Protein AF-A0A7S0IS75-F1 (afdb_monomer_lite)

Structure (mmCIF, N/CA/C/O backbone):
data_AF-A0A7S0IS75-F1
#
_entry.id   AF-A0A7S0IS75-F1
#
loop_
_atom_site.group_PDB
_atom_site.id
_atom_site.type_symbol
_atom_site.label_atom_id
_atom_site.label_alt_id
_atom_site.label_comp_id
_atom_site.label_asym_id
_atom_site.label_entity_id
_atom_site.label_seq_id
_atom_site.pdbx_PDB_ins_code
_atom_site.Cartn_x
_atom_site.Cartn_y
_atom_site.Cartn_z
_atom_site.occupancy
_atom_site.B_iso_or_equiv
_atom_site.auth_seq_id
_atom_site.auth_comp_id
_atom_site.auth_asym_id
_atom_site.auth_atom_id
_atom_site.pdbx_PDB_model_num
ATOM 1 N N . ARG A 1 1 ? -19.673 34.912 -21.865 1.00 41.91 1 ARG A N 1
ATOM 2 C CA . ARG A 1 1 ? -20.666 3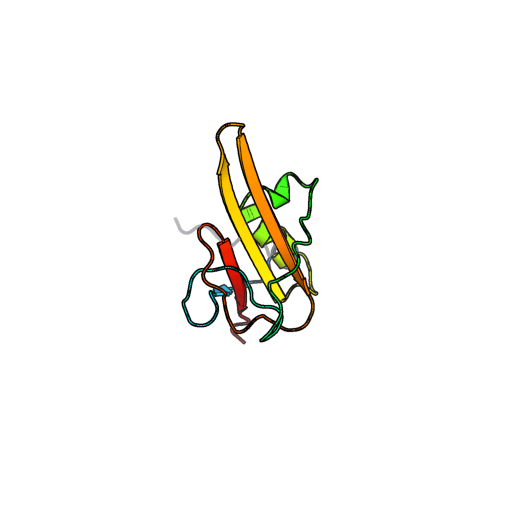3.839 -22.117 1.00 41.91 1 ARG A CA 1
ATOM 3 C C . ARG A 1 1 ? -20.518 32.819 -21.001 1.00 41.91 1 ARG A C 1
ATOM 5 O O . ARG A 1 1 ? -19.489 32.165 -20.947 1.00 41.91 1 ARG A O 1
ATOM 12 N N . VAL A 1 2 ? -21.475 32.766 -20.080 1.00 40.84 2 VAL A N 1
ATOM 13 C CA . VAL A 1 2 ? -21.505 31.773 -18.997 1.00 40.84 2 VAL A CA 1
ATOM 14 C C . VAL A 1 2 ? -22.142 30.511 -19.578 1.00 40.84 2 VAL A C 1
ATOM 16 O O . VAL A 1 2 ? -23.223 30.599 -20.158 1.00 40.84 2 VAL A O 1
ATOM 19 N N . GLN A 1 3 ? -21.448 29.372 -19.533 1.00 42.31 3 GLN A N 1
ATOM 20 C CA . GLN A 1 3 ? -22.020 28.100 -19.982 1.00 42.31 3 GLN A CA 1
ATOM 21 C C . GLN A 1 3 ? -23.107 27.638 -18.994 1.00 42.31 3 GLN A C 1
ATOM 23 O O . GLN A 1 3 ? -22.907 27.773 -17.785 1.00 42.31 3 GLN A O 1
ATOM 28 N N . PRO A 1 4 ? -24.245 27.104 -19.474 1.00 44.44 4 PRO A N 1
ATOM 29 C CA . PRO A 1 4 ? -25.277 26.558 -18.601 1.00 44.44 4 PRO A CA 1
ATOM 30 C C . PRO A 1 4 ? -24.795 25.264 -17.919 1.00 44.44 4 PRO A C 1
ATOM 32 O O . PRO A 1 4 ? -23.983 24.533 -18.496 1.00 44.44 4 PRO A O 1
ATOM 35 N N . PRO A 1 5 ? -25.287 24.955 -16.705 1.00 49.38 5 PRO A N 1
ATOM 36 C CA . PRO A 1 5 ? -24.927 23.725 -16.015 1.00 49.38 5 PRO A CA 1
ATOM 37 C C . PRO A 1 5 ? -25.439 22.490 -16.786 1.00 49.38 5 PRO A C 1
ATOM 39 O O . PRO A 1 5 ? -26.534 22.530 -17.355 1.00 49.38 5 PRO A O 1
ATOM 42 N N . PRO A 1 6 ? -24.669 21.387 -16.820 1.00 49.22 6 PRO A N 1
ATOM 43 C CA . PRO A 1 6 ? -25.063 20.169 -17.520 1.00 49.22 6 PRO A CA 1
ATOM 44 C C . PRO A 1 6 ? -26.274 19.474 -16.857 1.00 49.22 6 PRO A C 1
ATOM 46 O O . PRO A 1 6 ? -26.492 19.619 -15.652 1.00 49.22 6 PRO A O 1
ATOM 49 N N . PRO A 1 7 ? -27.066 18.703 -17.630 1.00 48.84 7 PRO A N 1
ATOM 50 C CA . PRO A 1 7 ? -28.357 18.166 -17.201 1.00 48.84 7 PRO A CA 1
ATOM 51 C C . PRO A 1 7 ? -28.273 17.096 -16.089 1.00 48.84 7 PRO A C 1
ATOM 53 O O . PRO A 1 7 ? -27.275 16.377 -15.964 1.00 48.84 7 PRO A O 1
ATOM 56 N N . PRO A 1 8 ? -29.360 16.922 -15.309 1.00 55.91 8 PRO A N 1
ATOM 57 C CA . PRO A 1 8 ? -29.388 16.208 -14.027 1.00 55.91 8 PRO A CA 1
ATOM 58 C C . PRO A 1 8 ? -29.369 14.671 -14.126 1.00 55.91 8 PRO A C 1
ATOM 60 O O . PRO A 1 8 ? -29.820 14.000 -13.206 1.00 55.91 8 PRO A O 1
ATOM 63 N N . LEU A 1 9 ? -28.842 14.071 -15.197 1.00 47.41 9 LEU A N 1
ATOM 64 C CA . LEU A 1 9 ? -28.812 12.605 -15.369 1.00 47.41 9 LEU A CA 1
ATOM 65 C C . LEU A 1 9 ? -27.400 11.998 -15.402 1.00 47.41 9 LEU A C 1
ATOM 67 O O . LEU A 1 9 ? -27.263 10.795 -15.599 1.00 47.41 9 LEU A O 1
ATOM 71 N N . LEU A 1 10 ? -26.349 12.790 -15.160 1.00 46.97 10 LEU A N 1
ATOM 72 C CA . LEU A 1 10 ? -24.950 12.324 -15.168 1.00 46.97 10 LEU A CA 1
ATOM 73 C C . LEU A 1 10 ? -24.289 12.224 -13.778 1.00 46.97 10 LEU A C 1
ATOM 75 O O . LEU A 1 10 ? -23.201 11.664 -13.662 1.00 46.97 10 LEU A O 1
ATOM 79 N N . TRP A 1 11 ? -24.938 12.678 -12.701 1.00 46.12 11 TRP A N 1
ATOM 80 C CA . TRP A 1 11 ? -24.346 12.678 -11.350 1.00 46.12 11 TRP A CA 1
ATOM 81 C C . TRP A 1 11 ? -24.263 11.286 -10.697 1.00 46.12 11 TRP A C 1
ATOM 83 O O . TRP A 1 11 ? -23.472 11.078 -9.778 1.00 46.12 11 TRP A O 1
ATOM 93 N N . TRP A 1 12 ? -25.020 10.296 -11.182 1.00 39.59 12 TRP A N 1
ATOM 94 C CA . TRP A 1 12 ? -25.014 8.947 -10.601 1.00 39.59 12 TRP A CA 1
ATOM 95 C C . TRP A 1 12 ? -23.843 8.072 -11.074 1.00 39.59 12 TRP A C 1
ATOM 97 O O . TRP A 1 12 ? -23.487 7.118 -10.383 1.00 39.59 12 TRP A O 1
ATOM 107 N N . ARG A 1 13 ? -23.175 8.408 -12.190 1.00 43.41 13 ARG A N 1
ATOM 108 C CA . ARG A 1 13 ? -21.934 7.717 -12.601 1.00 43.41 13 ARG A CA 1
ATOM 109 C C . ARG A 1 13 ? -20.684 8.203 -11.869 1.00 43.41 13 ARG A C 1
ATOM 111 O O . ARG A 1 13 ? -19.664 7.528 -11.929 1.00 43.41 13 ARG A O 1
ATOM 118 N N . VAL A 1 14 ? -20.775 9.300 -11.117 1.00 47.78 14 VAL A N 1
ATOM 119 C CA . VAL A 1 14 ? -19.658 9.835 -10.317 1.00 47.78 14 VAL A CA 1
ATOM 120 C C . VAL A 1 14 ? -19.672 9.289 -8.876 1.00 47.78 14 VAL A C 1
ATOM 122 O O . VAL A 1 14 ? -18.759 9.532 -8.098 1.00 47.78 14 VAL A O 1
ATOM 125 N N . ARG A 1 15 ? -20.655 8.454 -8.510 1.00 47.44 15 ARG A N 1
ATOM 126 C CA . ARG A 1 15 ? -20.772 7.833 -7.173 1.00 47.44 15 ARG A CA 1
ATOM 127 C C . ARG A 1 15 ? -19.901 6.580 -6.957 1.00 47.44 15 ARG A C 1
ATOM 129 O O . ARG A 1 15 ? -20.299 5.678 -6.224 1.00 47.44 15 ARG A O 1
ATOM 136 N N . ARG A 1 16 ? -18.727 6.483 -7.588 1.00 49.84 16 ARG A N 1
ATOM 137 C CA . ARG A 1 16 ? -17.792 5.356 -7.364 1.00 49.84 16 ARG A CA 1
ATOM 138 C C . ARG A 1 16 ? -16.341 5.733 -7.102 1.00 49.84 16 ARG A C 1
ATOM 140 O O . ARG A 1 16 ? -15.551 4.839 -6.858 1.00 49.84 16 ARG A O 1
ATOM 147 N N . ALA A 1 17 ? -15.990 7.012 -7.073 1.00 50.62 17 ALA A N 1
ATOM 148 C CA . ALA A 1 17 ? -14.737 7.415 -6.456 1.00 50.62 17 ALA A CA 1
ATOM 149 C C . ALA A 1 17 ? -15.073 7.841 -5.031 1.00 50.62 17 ALA A C 1
ATOM 151 O O . ALA A 1 17 ? -15.716 8.868 -4.821 1.00 50.62 17 ALA A O 1
ATOM 152 N N . CYS A 1 18 ? -14.700 7.034 -4.043 1.00 54.12 18 CYS A N 1
ATOM 153 C CA . CYS A 1 18 ? -14.660 7.536 -2.679 1.00 54.12 18 CYS A CA 1
ATOM 154 C C . CYS A 1 18 ? -13.838 8.846 -2.671 1.00 54.12 18 CYS A C 1
ATOM 156 O O . CYS A 1 18 ? -12.731 8.829 -3.223 1.00 54.12 18 CYS A O 1
ATOM 158 N N . PRO A 1 19 ? -14.301 9.957 -2.054 1.00 63.88 19 PRO A N 1
ATOM 159 C CA . PRO A 1 19 ? -13.478 11.141 -1.775 1.00 63.88 19 PRO A CA 1
ATOM 160 C C . PRO A 1 19 ? -12.470 10.832 -0.655 1.00 63.88 19 PRO A C 1
ATOM 162 O O . PRO A 1 19 ? -12.315 11.549 0.323 1.00 63.88 19 PRO A O 1
ATOM 165 N N . CYS A 1 20 ? -11.810 9.690 -0.788 1.00 69.06 20 CYS A N 1
ATOM 166 C CA . CYS A 1 20 ? -10.841 9.144 0.119 1.00 69.06 20 CYS A CA 1
ATOM 167 C C . CYS A 1 20 ? -9.613 10.041 0.100 1.00 69.06 20 CYS A C 1
ATOM 169 O O . CYS A 1 20 ? -8.824 10.026 -0.856 1.00 69.06 20 CYS A O 1
ATOM 171 N N . ARG A 1 21 ? -9.451 10.816 1.168 1.00 83.25 21 ARG A N 1
ATOM 172 C CA . ARG A 1 21 ? -8.197 11.497 1.442 1.00 83.25 21 ARG A CA 1
ATOM 173 C C . ARG A 1 21 ? -7.208 10.455 1.952 1.00 83.25 21 ARG A C 1
ATOM 175 O O . ARG A 1 21 ? -7.523 9.672 2.841 1.00 83.25 21 ARG A O 1
ATOM 182 N N . TRP A 1 22 ? -6.017 10.418 1.367 1.00 86.12 22 TRP A N 1
ATOM 183 C CA . TRP A 1 22 ? -4.972 9.474 1.759 1.00 86.12 22 TRP A CA 1
ATOM 184 C C . TRP A 1 22 ? -3.952 10.188 2.625 1.00 86.12 22 TRP A C 1
ATOM 186 O O . TRP A 1 22 ? -3.410 11.216 2.219 1.00 86.12 22 TRP A O 1
ATOM 196 N N . ILE A 1 23 ? -3.700 9.646 3.811 1.00 88.88 23 ILE A N 1
ATOM 197 C CA . ILE A 1 23 ? -2.748 10.209 4.768 1.00 88.88 23 ILE A CA 1
ATOM 198 C C . ILE A 1 23 ? -1.694 9.175 5.140 1.00 88.88 23 ILE A C 1
ATOM 200 O O . ILE A 1 23 ? -1.957 7.975 5.172 1.00 88.88 23 ILE A O 1
ATOM 204 N N . THR A 1 24 ? -0.493 9.644 5.452 1.00 86.12 24 THR A N 1
ATOM 205 C CA . THR A 1 24 ? 0.549 8.804 6.045 1.00 86.12 24 THR A CA 1
ATOM 206 C C . THR A 1 24 ? 0.347 8.728 7.559 1.00 86.12 24 THR A C 1
ATOM 208 O O . THR A 1 24 ? 0.203 9.787 8.188 1.00 86.12 24 THR A O 1
ATOM 211 N N . PRO A 1 25 ? 0.386 7.536 8.181 1.00 83.69 25 PRO A N 1
ATOM 212 C CA . PRO A 1 25 ? 0.283 7.419 9.632 1.00 83.69 25 PRO A CA 1
ATOM 213 C C . PRO A 1 25 ? 1.352 8.262 10.339 1.00 83.69 25 PRO A C 1
ATOM 215 O O . PRO A 1 25 ? 2.541 8.167 10.026 1.00 83.69 25 PRO A O 1
ATOM 218 N N . ALA A 1 26 ? 0.926 9.105 11.284 1.00 77.38 26 ALA A N 1
ATOM 219 C CA . ALA A 1 26 ? 1.792 10.017 12.039 1.00 77.38 26 ALA A CA 1
ATOM 220 C C . ALA A 1 26 ? 2.671 10.956 11.177 1.00 77.38 26 ALA A C 1
ATOM 222 O O . ALA A 1 26 ? 3.713 11.411 11.645 1.00 77.38 26 ALA A O 1
ATOM 223 N N . GLY A 1 27 ? 2.289 11.219 9.919 1.00 78.31 27 GLY A N 1
ATOM 224 C CA . GLY A 1 27 ? 3.067 12.066 9.004 1.00 78.31 27 GLY A CA 1
ATOM 225 C C . GLY A 1 27 ? 4.393 11.448 8.542 1.00 78.31 27 GLY A C 1
ATOM 226 O O . GLY A 1 27 ? 5.263 12.168 8.061 1.00 78.31 27 GLY A O 1
ATOM 227 N N . LYS A 1 28 ? 4.585 10.134 8.727 1.00 81.38 28 LYS A N 1
ATOM 228 C CA . LYS A 1 28 ? 5.852 9.448 8.445 1.00 81.38 28 LYS A CA 1
ATOM 229 C C . LYS A 1 28 ? 5.753 8.546 7.219 1.00 81.38 28 LYS A C 1
ATOM 231 O O . LYS A 1 28 ? 4.770 7.835 7.028 1.00 81.38 28 LYS A O 1
ATOM 236 N N . SER A 1 29 ? 6.829 8.520 6.439 1.00 80.25 29 SER A N 1
ATOM 237 C CA . SER A 1 29 ? 7.008 7.601 5.312 1.00 80.25 29 SER A CA 1
ATOM 238 C C . SER A 1 29 ? 7.612 6.277 5.783 1.00 80.25 29 SER A C 1
ATOM 240 O O . SER A 1 29 ? 8.532 6.263 6.600 1.00 80.25 29 SER A O 1
ATOM 242 N N . GLY A 1 30 ? 7.109 5.164 5.259 1.00 87.06 30 GLY A N 1
ATOM 243 C CA . GLY A 1 30 ? 7.586 3.818 5.568 1.00 87.06 30 GLY A CA 1
ATOM 244 C C . GLY A 1 30 ? 6.554 2.755 5.205 1.00 87.06 30 GLY A C 1
ATOM 245 O O . GLY A 1 30 ? 5.474 3.079 4.707 1.00 87.06 30 GLY A O 1
ATOM 246 N N . ALA A 1 31 ? 6.881 1.494 5.468 1.00 86.50 31 ALA A N 1
ATOM 247 C CA . ALA A 1 31 ? 5.956 0.372 5.314 1.00 86.50 31 ALA A CA 1
ATOM 248 C C . ALA A 1 31 ? 4.838 0.439 6.366 1.00 86.50 31 ALA A C 1
ATOM 250 O O . ALA A 1 31 ? 5.050 0.957 7.466 1.00 86.50 31 ALA A O 1
ATOM 251 N N . CYS A 1 32 ? 3.650 -0.077 6.056 1.00 85.81 32 CYS A N 1
ATOM 252 C CA . CYS A 1 32 ? 2.566 -0.150 7.032 1.00 85.81 32 CYS A CA 1
ATOM 253 C C . CYS A 1 32 ? 2.915 -1.167 8.126 1.00 85.81 32 CYS A C 1
ATOM 255 O O . CYS A 1 32 ? 3.421 -2.255 7.851 1.00 85.81 32 CYS A O 1
ATOM 257 N N . LYS A 1 33 ? 2.627 -0.825 9.385 1.00 81.62 33 LYS A N 1
ATOM 258 C CA . LYS A 1 33 ? 2.791 -1.745 10.514 1.00 81.62 33 LYS A CA 1
ATOM 259 C C . LYS A 1 33 ? 1.448 -2.396 10.852 1.00 81.62 33 LYS A C 1
ATOM 261 O O . LYS A 1 33 ? 0.558 -1.699 11.330 1.00 81.62 33 LYS A O 1
ATOM 266 N N . GLU A 1 34 ? 1.312 -3.706 10.632 1.00 69.94 34 GLU A N 1
ATOM 267 C CA . GLU A 1 34 ? 0.086 -4.457 10.971 1.00 69.94 34 GLU A CA 1
ATOM 268 C C . GLU A 1 34 ? -0.080 -4.657 12.484 1.00 69.94 34 GLU A C 1
ATOM 270 O O . GLU A 1 34 ? -1.176 -4.485 13.003 1.00 69.94 34 GLU A O 1
ATOM 275 N N . SER A 1 35 ? 1.008 -4.948 13.206 1.00 62.03 35 SER A N 1
ATOM 276 C CA . SER A 1 35 ? 1.004 -5.187 14.658 1.00 62.03 35 SER A CA 1
ATOM 277 C C . SER A 1 35 ? 2.306 -4.704 15.308 1.00 62.03 35 SER A C 1
ATOM 279 O O . SER A 1 35 ? 3.331 -4.638 14.625 1.00 62.03 35 SER A O 1
ATOM 281 N N . PRO A 1 36 ? 2.331 -4.383 16.623 1.00 54.59 36 PRO A N 1
ATOM 282 C CA . PRO A 1 36 ? 3.531 -3.929 17.336 1.00 54.59 36 PRO A CA 1
ATOM 283 C C . PRO A 1 36 ? 4.765 -4.831 17.144 1.00 54.59 36 PRO A C 1
ATOM 285 O O . PRO A 1 36 ? 5.872 -4.288 17.117 1.00 54.59 36 PRO A O 1
ATOM 288 N N . ASN A 1 37 ? 4.572 -6.132 16.891 1.00 47.94 37 ASN A N 1
ATOM 289 C CA . ASN A 1 37 ? 5.643 -7.123 16.732 1.00 47.94 37 ASN A CA 1
ATOM 290 C C . ASN A 1 37 ? 5.655 -7.841 15.368 1.00 47.94 37 ASN A C 1
ATOM 292 O O . ASN A 1 37 ? 6.403 -8.800 15.203 1.00 47.94 37 ASN A O 1
ATOM 296 N N . SER A 1 38 ? 4.870 -7.390 14.387 1.00 50.28 38 SER A N 1
ATOM 297 C CA . SER A 1 38 ? 4.855 -8.001 13.052 1.00 50.28 38 SER A CA 1
ATOM 298 C C . SER A 1 38 ? 5.453 -7.030 12.041 1.00 50.28 38 SER A C 1
ATOM 300 O O . SER A 1 38 ? 4.948 -5.919 11.857 1.00 50.28 38 SER A O 1
ATOM 302 N N . PHE A 1 39 ? 6.536 -7.440 11.380 1.00 50.59 39 PHE A N 1
ATOM 303 C CA . PHE A 1 39 ? 6.873 -6.889 10.071 1.00 50.59 39 PHE A CA 1
ATOM 304 C C . PHE A 1 39 ? 5.790 -7.396 9.126 1.00 50.59 39 PHE A C 1
ATOM 306 O O . PHE A 1 39 ? 5.520 -8.594 9.133 1.00 50.59 39 PHE A O 1
ATOM 313 N N . ALA A 1 40 ? 5.116 -6.506 8.398 1.00 48.88 40 ALA A N 1
ATOM 314 C CA . ALA A 1 40 ? 4.041 -6.912 7.503 1.00 48.88 40 ALA A CA 1
ATOM 315 C C . ALA A 1 40 ? 4.554 -8.015 6.565 1.00 48.88 40 ALA A C 1
ATOM 317 O O . ALA A 1 40 ? 5.454 -7.765 5.753 1.00 48.88 40 ALA A O 1
ATOM 318 N N . GLU A 1 41 ? 4.003 -9.227 6.682 1.00 47.38 41 GLU A N 1
ATOM 319 C CA . GLU A 1 41 ? 4.283 -10.269 5.704 1.00 47.38 41 GLU A CA 1
ATOM 320 C C . GLU A 1 41 ? 3.798 -9.765 4.351 1.00 47.38 41 GLU A C 1
ATOM 322 O O . GLU A 1 41 ? 2.726 -9.167 4.193 1.00 47.38 41 GLU A O 1
ATOM 327 N N . ALA A 1 42 ? 4.678 -9.904 3.380 1.00 46.62 42 ALA A N 1
ATOM 328 C CA . ALA A 1 42 ? 4.507 -9.379 2.054 1.00 46.62 42 ALA A CA 1
ATOM 329 C C . ALA A 1 42 ? 3.501 -10.199 1.259 1.00 46.62 42 ALA A C 1
ATOM 331 O O . ALA A 1 42 ? 3.906 -10.986 0.412 1.00 46.62 42 ALA A O 1
ATOM 332 N N . GLU A 1 43 ? 2.202 -9.994 1.461 1.00 48.31 43 GLU A N 1
ATOM 333 C CA . GLU A 1 43 ? 1.253 -10.435 0.443 1.00 48.31 43 GLU A CA 1
ATOM 334 C C . GLU A 1 43 ? 1.376 -9.477 -0.747 1.00 48.31 43 GLU A C 1
ATOM 336 O O . GLU A 1 43 ? 0.858 -8.358 -0.756 1.00 48.31 43 GLU A O 1
ATOM 341 N N . VAL A 1 44 ? 2.208 -9.871 -1.710 1.00 50.72 44 VAL A N 1
ATOM 342 C CA . VAL A 1 44 ? 2.394 -9.145 -2.961 1.00 50.72 44 VAL A CA 1
ATOM 343 C C . VAL A 1 44 ? 1.251 -9.545 -3.878 1.00 50.72 44 VAL A C 1
ATOM 345 O O . VAL A 1 44 ? 1.135 -10.714 -4.240 1.00 50.72 44 VAL A O 1
ATOM 348 N N . VAL A 1 45 ? 0.444 -8.580 -4.321 1.00 52.53 45 VAL A N 1
ATOM 349 C CA . VAL A 1 45 ? -0.462 -8.806 -5.453 1.00 52.53 45 VAL A CA 1
ATOM 350 C C . VAL A 1 45 ? 0.386 -8.865 -6.734 1.00 52.53 45 VAL A C 1
ATOM 352 O O . VAL A 1 45 ? 0.489 -7.896 -7.487 1.00 52.53 45 VAL A O 1
ATOM 355 N N . LEU A 1 46 ? 1.074 -9.991 -6.948 1.00 48.72 46 LEU A N 1
ATOM 356 C CA . LEU A 1 46 ? 1.781 -10.312 -8.187 1.00 48.72 46 LEU A CA 1
ATOM 357 C C . LEU A 1 46 ? 0.732 -10.630 -9.257 1.00 48.72 46 LEU A C 1
ATOM 359 O O . LEU A 1 46 ? -0.028 -11.581 -9.112 1.00 48.72 46 LEU A O 1
ATOM 363 N N . GLY A 1 47 ? 0.678 -9.835 -10.329 1.00 47.91 47 GLY A N 1
ATOM 364 C CA . GLY A 1 47 ? -0.108 -10.179 -11.524 1.00 47.91 47 GLY A CA 1
ATOM 365 C C . GLY A 1 47 ? -1.142 -9.155 -11.997 1.00 47.91 47 GLY A C 1
ATOM 366 O O . GLY A 1 47 ? -1.783 -9.390 -13.016 1.00 47.91 47 GLY A O 1
ATOM 367 N N . SER A 1 48 ? -1.297 -8.003 -11.334 1.00 61.16 48 SER A N 1
ATOM 368 C CA . SER A 1 48 ? -2.135 -6.910 -11.855 1.00 61.16 48 SER A CA 1
ATOM 369 C C . SER A 1 48 ? -1.277 -5.751 -12.353 1.00 61.16 48 SER A C 1
ATOM 371 O O . SER A 1 48 ? -0.580 -5.121 -11.563 1.00 61.16 48 SER A O 1
ATOM 373 N N . LEU A 1 49 ? -1.385 -5.398 -13.642 1.00 65.88 49 LEU A N 1
ATOM 374 C CA . LEU A 1 49 ? -0.767 -4.185 -14.210 1.00 65.88 49 LEU A CA 1
ATOM 375 C C . LEU A 1 49 ? -1.191 -2.908 -13.466 1.00 65.88 49 LEU A C 1
ATOM 377 O O . LEU A 1 49 ? -0.480 -1.913 -13.482 1.00 65.88 49 LEU A O 1
ATOM 381 N N . ARG A 1 50 ? -2.346 -2.917 -12.788 1.00 70.19 50 ARG A N 1
ATOM 382 C CA . ARG A 1 50 ? -2.771 -1.790 -11.945 1.00 70.19 50 ARG A CA 1
ATOM 383 C C . ARG A 1 50 ? -1.979 -1.732 -10.638 1.00 70.19 50 ARG A C 1
ATOM 385 O O . ARG A 1 50 ? -1.678 -0.650 -10.158 1.00 70.19 50 ARG A O 1
ATOM 392 N N . ALA A 1 51 ? -1.576 -2.872 -10.087 1.00 76.19 51 ALA A N 1
ATOM 393 C CA . ALA A 1 51 ? -0.800 -2.941 -8.851 1.00 76.19 51 ALA A CA 1
ATOM 394 C C . ALA A 1 51 ? 0.669 -2.497 -9.019 1.00 76.19 51 ALA A C 1
ATOM 396 O O . ALA A 1 51 ? 1.381 -2.377 -8.022 1.00 76.19 51 ALA A O 1
ATOM 397 N N . THR A 1 52 ? 1.130 -2.232 -10.250 1.00 80.62 52 THR A N 1
ATOM 398 C CA . THR A 1 52 ? 2.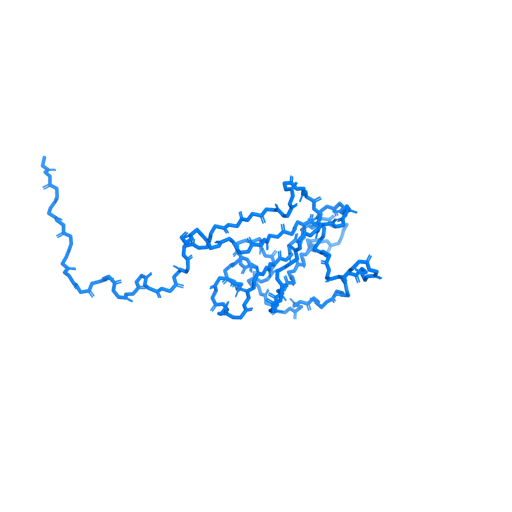523 -1.835 -10.508 1.00 80.62 52 THR A CA 1
ATOM 399 C C . THR A 1 52 ? 2.790 -0.340 -10.368 1.00 80.62 52 THR A C 1
ATOM 401 O O . THR A 1 52 ? 3.939 0.091 -10.282 1.00 80.62 52 THR A O 1
ATOM 404 N N . THR A 1 53 ? 1.735 0.469 -10.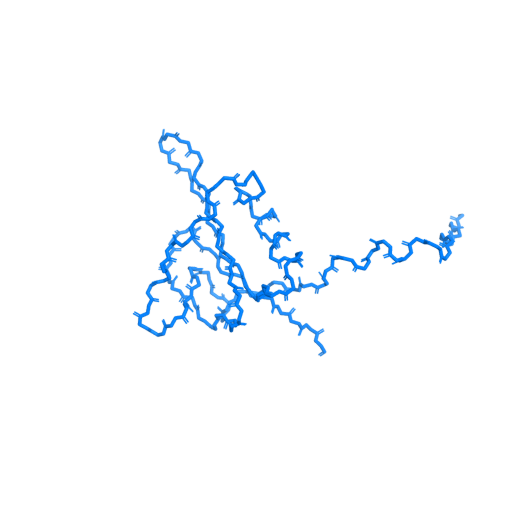306 1.00 86.38 53 THR A N 1
ATOM 405 C CA . THR A 1 53 ? 1.837 1.922 -10.154 1.00 86.38 53 THR A CA 1
ATOM 406 C C . THR A 1 53 ? 1.200 2.367 -8.852 1.00 86.38 53 THR A C 1
ATOM 408 O O . THR A 1 53 ? 0.285 1.725 -8.333 1.00 86.38 53 THR A O 1
ATOM 411 N N . PHE A 1 54 ? 1.668 3.502 -8.337 1.00 87.56 54 PHE A N 1
ATOM 412 C CA . PHE A 1 54 ? 1.092 4.106 -7.143 1.00 87.56 54 PHE A CA 1
ATOM 413 C C . PHE A 1 54 ? -0.408 4.376 -7.322 1.00 87.56 54 PHE A C 1
ATOM 415 O O . PHE A 1 54 ? -1.210 3.932 -6.504 1.00 87.56 54 PHE A O 1
ATOM 422 N N . GLU A 1 55 ? -0.790 5.046 -8.415 1.00 88.00 55 GLU A N 1
ATOM 423 C CA . GLU A 1 55 ? -2.194 5.381 -8.679 1.00 88.00 55 GLU A CA 1
ATOM 424 C C . GLU A 1 55 ? -3.052 4.135 -8.884 1.00 88.00 55 GLU A C 1
ATOM 426 O O . GLU A 1 55 ? -4.155 4.065 -8.355 1.00 88.00 55 GLU A O 1
ATOM 431 N N . GLY A 1 56 ? -2.551 3.107 -9.570 1.00 86.81 56 GLY A N 1
ATOM 432 C CA . GLY A 1 56 ? -3.323 1.880 -9.720 1.00 86.81 56 GLY A CA 1
ATOM 433 C C . GLY A 1 56 ? -3.487 1.117 -8.396 1.00 86.81 56 GLY A C 1
ATOM 434 O O . GLY A 1 56 ? -4.582 0.633 -8.119 1.00 86.81 56 GLY A O 1
ATOM 435 N N . CYS A 1 57 ? -2.469 1.090 -7.528 1.00 87.56 57 CYS A N 1
ATOM 436 C CA . CYS A 1 57 ? -2.581 0.535 -6.173 1.00 87.56 57 CYS A CA 1
ATOM 437 C C . CYS A 1 57 ? -3.600 1.308 -5.317 1.00 87.56 57 CYS A C 1
ATOM 439 O O . CYS A 1 57 ? -4.461 0.721 -4.657 1.00 87.56 57 CYS A O 1
ATOM 441 N N . ARG A 1 58 ? -3.550 2.641 -5.396 1.00 88.62 58 ARG A N 1
ATOM 442 C CA . ARG A 1 58 ? -4.500 3.542 -4.745 1.00 88.62 58 ARG A CA 1
ATOM 443 C C . ARG A 1 58 ? -5.927 3.301 -5.233 1.00 88.62 58 ARG A C 1
ATOM 445 O O . ARG A 1 58 ? -6.828 3.181 -4.407 1.00 88.62 58 ARG A O 1
ATOM 452 N N . SER A 1 59 ? -6.143 3.213 -6.546 1.00 86.50 59 SER A N 1
ATOM 453 C CA . SER A 1 59 ? -7.460 2.950 -7.132 1.00 86.50 59 SER A CA 1
ATOM 454 C C . SER A 1 59 ? -8.008 1.590 -6.716 1.00 86.50 59 SER A C 1
ATOM 456 O O . SER A 1 59 ? -9.175 1.510 -6.357 1.00 86.50 59 SER A O 1
ATOM 458 N N . LEU A 1 60 ? -7.175 0.543 -6.667 1.00 87.38 60 LEU A N 1
ATOM 459 C CA . LEU A 1 60 ? -7.607 -0.776 -6.192 1.00 87.38 60 LEU A CA 1
ATOM 460 C C . LEU A 1 60 ? -8.148 -0.719 -4.756 1.00 87.38 60 LEU A C 1
ATOM 462 O O . LEU A 1 60 ? -9.191 -1.299 -4.467 1.00 87.38 60 LEU A O 1
ATOM 466 N N . CYS A 1 61 ? -7.475 0.013 -3.866 1.00 86.50 61 CYS A N 1
ATOM 467 C CA . CYS A 1 61 ? -7.958 0.217 -2.501 1.00 86.50 61 CYS A CA 1
ATOM 468 C C . CYS A 1 61 ? -9.154 1.190 -2.427 1.00 86.50 61 CYS A C 1
ATOM 470 O O . CYS A 1 61 ? -10.010 1.061 -1.556 1.00 86.50 61 CYS A O 1
ATOM 472 N N . ALA A 1 62 ? -9.256 2.167 -3.330 1.00 85.69 62 ALA A N 1
ATOM 473 C CA . ALA A 1 62 ? -10.406 3.070 -3.386 1.00 85.69 62 ALA A CA 1
ATOM 474 C C . ALA A 1 62 ? -11.692 2.353 -3.840 1.00 85.69 62 ALA A C 1
ATOM 476 O O . ALA A 1 62 ? -12.763 2.630 -3.294 1.00 85.69 62 ALA A O 1
ATOM 477 N N . ASP A 1 63 ? -11.569 1.430 -4.797 1.00 84.94 63 ASP A N 1
ATOM 478 C CA . ASP A 1 63 ? -12.669 0.632 -5.349 1.00 84.94 63 ASP A CA 1
ATOM 479 C C . ASP A 1 63 ? -13.122 -0.482 -4.384 1.00 84.94 63 ASP A C 1
ATOM 481 O O . ASP A 1 63 ? -1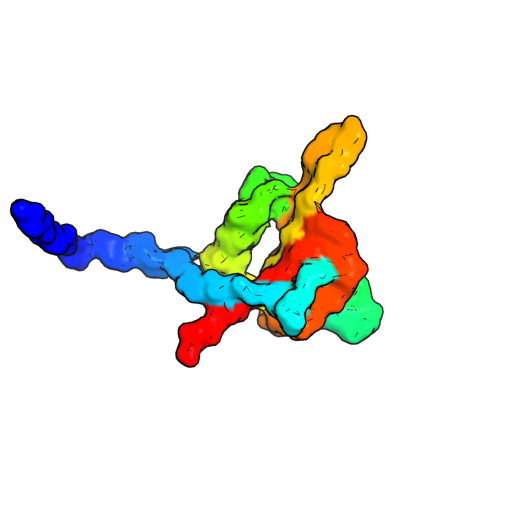4.283 -0.901 -4.404 1.00 84.94 63 ASP A O 1
ATOM 485 N N . ASP A 1 64 ? -12.226 -0.948 -3.509 1.00 83.12 64 ASP A N 1
ATOM 486 C CA . ASP A 1 64 ? -12.517 -1.951 -2.488 1.00 83.12 64 ASP A CA 1
ATOM 487 C C . ASP A 1 64 ? -13.131 -1.309 -1.228 1.00 83.12 64 ASP A C 1
ATOM 489 O O . ASP A 1 64 ? -12.491 -0.568 -0.472 1.00 83.12 64 ASP A O 1
ATOM 493 N N . ARG A 1 65 ? -14.405 -1.630 -0.961 1.00 82.06 65 ARG A N 1
ATOM 494 C CA . ARG A 1 65 ? -15.138 -1.135 0.218 1.00 82.06 65 ARG A CA 1
ATOM 495 C C . ARG A 1 65 ? -14.509 -1.566 1.543 1.00 82.06 65 ARG A C 1
ATOM 497 O O . ARG A 1 65 ? -14.619 -0.822 2.512 1.00 82.06 65 ARG A O 1
ATOM 504 N N . GLY A 1 66 ? -13.874 -2.735 1.584 1.00 83.31 66 GLY A N 1
ATOM 505 C CA . GLY A 1 66 ? -13.210 -3.264 2.771 1.00 83.31 66 GLY A CA 1
ATOM 506 C C . GLY A 1 66 ? -11.794 -2.730 2.961 1.00 83.31 66 GLY A C 1
ATOM 507 O O . GLY A 1 66 ? -11.210 -2.945 4.022 1.00 83.31 66 GLY A O 1
ATOM 508 N N . CYS A 1 67 ? -11.233 -2.037 1.965 1.00 86.44 67 CYS A N 1
ATOM 509 C CA . CYS A 1 67 ? -9.899 -1.480 2.092 1.00 86.44 67 CYS A CA 1
ATOM 510 C C . CYS A 1 67 ? -9.892 -0.236 2.979 1.00 86.44 67 CYS A C 1
ATOM 512 O O . CYS A 1 67 ? -10.667 0.707 2.772 1.00 86.44 67 CYS A O 1
ATOM 514 N N . VAL A 1 68 ? -8.960 -0.228 3.929 1.00 87.81 68 VAL A N 1
ATOM 515 C CA . VAL A 1 68 ? -8.725 0.867 4.879 1.00 87.81 68 VAL A CA 1
ATOM 516 C C . VAL A 1 68 ? -7.337 1.485 4.739 1.00 87.81 68 VAL A C 1
ATOM 518 O O . VAL A 1 68 ? -7.118 2.604 5.196 1.00 87.81 68 VAL A O 1
ATOM 521 N N . ALA A 1 69 ? -6.403 0.795 4.088 1.00 89.75 69 ALA A N 1
ATOM 522 C CA . ALA A 1 69 ? -5.074 1.308 3.790 1.00 89.75 69 ALA A CA 1
ATOM 523 C C . ALA A 1 69 ? -4.428 0.537 2.640 1.00 89.75 69 ALA A C 1
ATOM 525 O O . ALA A 1 69 ? -4.784 -0.606 2.365 1.00 89.75 69 ALA A O 1
ATOM 526 N N . PHE A 1 70 ? -3.428 1.138 2.010 1.00 89.62 70 PHE A N 1
ATOM 527 C CA . PHE A 1 70 ? -2.546 0.443 1.088 1.00 89.62 70 PHE A CA 1
ATOM 528 C C . PHE A 1 70 ? -1.089 0.822 1.341 1.00 89.62 70 PHE A C 1
ATOM 530 O O . PHE A 1 70 ? -0.770 1.912 1.816 1.00 89.62 70 PHE A O 1
ATOM 537 N N . GLU A 1 71 ? -0.192 -0.089 1.002 1.00 90.19 71 GLU A N 1
ATOM 538 C CA . GLU A 1 71 ? 1.242 0.143 0.950 1.00 90.19 71 GLU A CA 1
ATOM 539 C C . GLU A 1 71 ? 1.690 0.050 -0.497 1.00 90.19 71 GLU A C 1
ATOM 541 O O . GLU A 1 71 ? 1.396 -0.932 -1.182 1.00 90.19 71 GLU A O 1
ATOM 546 N N . PHE A 1 72 ? 2.423 1.063 -0.945 1.00 89.75 72 PHE A N 1
ATOM 547 C CA . PHE A 1 72 ? 3.058 1.052 -2.249 1.00 89.75 72 PHE A CA 1
ATOM 548 C C . PHE A 1 72 ? 4.565 1.219 -2.111 1.00 89.75 72 PHE A C 1
ATOM 550 O O . PHE A 1 72 ? 5.046 2.085 -1.375 1.00 89.75 72 PHE A O 1
ATOM 557 N N . ALA A 1 73 ? 5.300 0.428 -2.878 1.00 86.94 73 ALA A N 1
ATOM 558 C CA . ALA A 1 73 ? 6.732 0.566 -3.022 1.00 86.94 73 ALA A CA 1
ATOM 559 C C . ALA A 1 73 ? 7.129 0.428 -4.490 1.00 86.94 73 ALA A C 1
ATOM 561 O O . ALA A 1 73 ? 6.635 -0.453 -5.188 1.00 86.94 73 ALA A O 1
ATOM 562 N N . GLY A 1 74 ? 8.007 1.311 -4.957 1.00 82.56 74 GLY A N 1
ATOM 563 C CA . GLY A 1 74 ? 8.544 1.291 -6.314 1.00 82.56 74 GLY A CA 1
ATOM 564 C C . GLY A 1 74 ? 10.060 1.370 -6.243 1.00 82.56 74 GLY A C 1
ATOM 565 O O . GLY A 1 74 ? 10.595 2.295 -5.635 1.00 82.56 74 GLY A O 1
ATOM 566 N N . PHE A 1 75 ? 10.734 0.392 -6.834 1.00 78.88 75 PHE A N 1
ATOM 567 C CA . PHE A 1 75 ? 12.181 0.261 -6.830 1.00 78.88 75 PHE A CA 1
ATOM 568 C C . PHE A 1 75 ? 12.672 0.017 -8.243 1.00 78.88 75 PHE A C 1
ATOM 570 O O . PHE A 1 75 ? 12.164 -0.849 -8.950 1.00 78.88 75 PHE A O 1
ATOM 577 N N . GLU A 1 76 ? 13.719 0.727 -8.620 1.00 71.06 76 GLU A N 1
ATOM 578 C CA . GLU A 1 76 ? 14.510 0.375 -9.784 1.00 71.06 76 GLU A CA 1
ATOM 579 C C . GLU A 1 76 ? 15.602 -0.598 -9.329 1.00 71.06 76 GLU A C 1
ATOM 581 O O . GLU A 1 76 ? 16.332 -0.331 -8.373 1.00 71.06 76 GLU A O 1
ATOM 586 N N . ARG A 1 77 ? 15.666 -1.779 -9.944 1.00 69.50 77 ARG A N 1
ATOM 587 C CA . ARG A 1 77 ? 16.750 -2.745 -9.737 1.00 69.50 77 ARG A CA 1
ATOM 588 C C . ARG A 1 77 ? 17.468 -2.969 -11.060 1.00 69.50 77 ARG A C 1
ATOM 590 O O . ARG A 1 77 ? 16.902 -2.748 -12.123 1.00 69.50 77 ARG A O 1
ATOM 597 N N . HIS A 1 78 ? 18.690 -3.492 -10.984 1.00 68.44 78 HIS A N 1
ATOM 598 C CA . HIS A 1 78 ? 19.567 -3.751 -12.136 1.00 68.44 78 HIS A CA 1
ATOM 599 C C . HIS A 1 78 ? 18.913 -4.548 -13.289 1.00 68.44 78 HIS A C 1
ATOM 601 O O . HIS A 1 78 ? 19.402 -4.485 -14.409 1.00 68.44 78 HIS A O 1
ATOM 607 N N . TRP A 1 79 ? 17.815 -5.272 -13.028 1.00 65.94 79 TRP A N 1
ATOM 608 C CA . TRP A 1 79 ? 17.098 -6.113 -13.996 1.00 65.94 79 TRP A CA 1
ATOM 609 C C . TRP A 1 79 ? 15.659 -5.648 -14.293 1.00 65.94 79 TRP A C 1
ATOM 611 O O . TRP A 1 79 ? 14.899 -6.384 -14.917 1.00 65.94 79 TRP A O 1
ATOM 621 N N . GLY A 1 80 ? 15.261 -4.451 -13.843 1.00 65.69 80 GLY A N 1
ATOM 622 C CA . GLY A 1 80 ? 13.952 -3.865 -14.144 1.0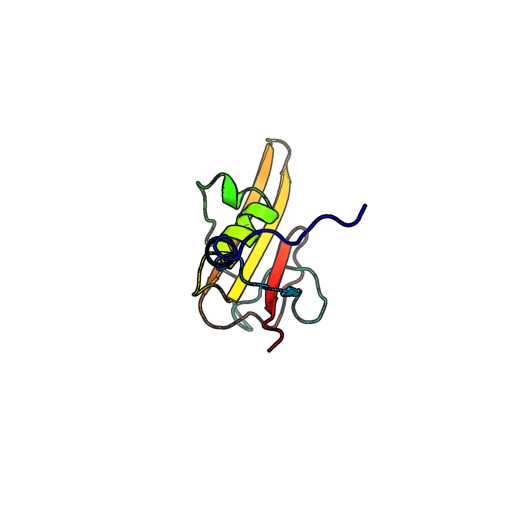0 65.69 80 GLY A CA 1
ATOM 623 C C . GLY A 1 80 ? 13.291 -3.122 -12.980 1.00 65.69 80 GLY A C 1
ATOM 624 O O . GLY A 1 80 ? 13.824 -3.019 -11.872 1.00 65.69 80 GLY A O 1
ATOM 625 N N . LEU A 1 81 ? 12.088 -2.608 -13.246 1.00 69.88 81 LEU A N 1
ATOM 626 C CA . LEU A 1 81 ? 11.246 -1.927 -12.264 1.00 69.88 81 LEU A CA 1
ATOM 627 C C . LEU A 1 81 ? 10.497 -2.958 -11.411 1.00 69.88 81 LEU A C 1
ATOM 629 O O . LEU A 1 81 ? 9.685 -3.730 -11.917 1.00 69.88 81 LEU A O 1
ATOM 633 N N . PHE A 1 82 ? 10.756 -2.953 -10.105 1.00 76.38 82 PHE A N 1
ATOM 634 C CA . PHE A 1 82 ? 10.021 -3.739 -9.124 1.00 76.38 82 PHE A CA 1
ATOM 635 C C . PHE A 1 82 ? 9.043 -2.843 -8.374 1.00 76.38 82 PHE A C 1
ATOM 637 O O . PHE A 1 82 ? 9.425 -1.891 -7.696 1.00 76.38 82 PHE A O 1
ATOM 644 N N . SER A 1 83 ? 7.768 -3.184 -8.447 1.00 82.94 83 SER A N 1
ATOM 645 C CA . SER A 1 83 ? 6.699 -2.492 -7.739 1.00 82.94 83 SER A CA 1
ATOM 646 C C . SER A 1 83 ? 5.967 -3.461 -6.830 1.00 82.94 83 SER A C 1
ATOM 648 O O . SER A 1 83 ? 5.689 -4.595 -7.222 1.00 82.94 83 SER A O 1
ATOM 650 N N . ARG A 1 84 ? 5.594 -3.000 -5.643 1.00 82.81 84 ARG A N 1
ATOM 651 C CA . ARG A 1 84 ? 4.799 -3.759 -4.688 1.00 82.81 84 ARG A CA 1
ATOM 652 C C . ARG A 1 84 ? 3.607 -2.932 -4.240 1.00 82.81 84 ARG A C 1
ATOM 654 O O . ARG A 1 84 ? 3.768 -1.791 -3.822 1.00 82.81 84 ARG A O 1
ATOM 661 N N . CYS A 1 85 ? 2.436 -3.550 -4.299 1.00 86.69 85 CYS A N 1
ATOM 662 C CA . CYS A 1 85 ? 1.184 -3.028 -3.782 1.00 86.69 85 CYS A CA 1
ATOM 663 C C . CYS A 1 85 ? 0.604 -4.048 -2.802 1.00 86.69 85 CYS A C 1
ATOM 665 O O . CYS A 1 85 ? 0.394 -5.203 -3.183 1.00 86.69 85 CYS A O 1
ATOM 667 N N . LYS A 1 86 ? 0.351 -3.628 -1.561 1.00 86.69 86 LYS A N 1
ATOM 668 C CA . LYS A 1 86 ? -0.378 -4.418 -0.560 1.00 86.69 86 LYS A CA 1
ATOM 669 C C . LYS A 1 86 ? -1.606 -3.636 -0.110 1.00 86.69 86 LYS A C 1
ATOM 671 O O . LYS A 1 86 ? -1.508 -2.452 0.199 1.00 86.69 86 LYS A O 1
ATOM 676 N N . ILE A 1 87 ? -2.755 -4.300 -0.091 1.00 86.50 87 ILE A N 1
ATOM 677 C CA . ILE A 1 87 ? -4.051 -3.738 0.302 1.00 86.50 87 ILE A CA 1
ATOM 678 C C . ILE A 1 87 ? -4.381 -4.283 1.689 1.00 86.50 87 ILE A C 1
ATOM 680 O O . ILE A 1 87 ? -4.344 -5.492 1.899 1.00 86.50 87 ILE A O 1
ATOM 684 N N . TYR A 1 88 ? -4.713 -3.403 2.626 1.00 84.88 88 TYR A N 1
ATOM 685 C CA . TYR A 1 88 ? -5.085 -3.767 3.989 1.00 84.88 88 TYR A CA 1
ATOM 686 C C . TYR A 1 88 ? -6.595 -3.633 4.158 1.00 84.88 88 TYR A C 1
ATOM 688 O O . TYR A 1 88 ? -7.174 -2.569 3.911 1.00 84.88 88 TYR A O 1
ATOM 696 N N . ARG A 1 89 ? -7.227 -4.720 4.604 1.00 84.56 89 ARG A N 1
ATOM 697 C CA . ARG A 1 89 ? -8.651 -4.781 4.946 1.00 84.56 89 ARG A CA 1
ATOM 698 C C . ARG A 1 89 ? -8.800 -4.928 6.460 1.00 84.56 89 ARG A C 1
ATOM 700 O O . ARG A 1 89 ? -8.017 -5.640 7.079 1.00 84.56 89 ARG A O 1
ATOM 707 N N . GLY A 1 90 ? -9.792 -4.269 7.056 1.00 78.69 90 GLY A N 1
ATOM 708 C CA . GLY A 1 90 ? -10.039 -4.332 8.504 1.00 78.69 90 GLY A CA 1
ATOM 709 C C . GLY A 1 90 ? -9.583 -3.082 9.256 1.00 78.69 90 GLY A C 1
ATOM 710 O O . GLY A 1 90 ? -10.122 -2.005 9.023 1.00 78.69 90 GLY A O 1
ATOM 711 N N . VAL A 1 91 ? -8.640 -3.212 10.194 1.00 78.88 91 VAL A N 1
ATOM 712 C CA . VAL A 1 91 ? -8.183 -2.084 11.028 1.00 78.88 91 VAL A CA 1
ATOM 713 C C . VAL A 1 91 ? -7.083 -1.302 10.314 1.00 78.88 91 VAL A C 1
ATOM 715 O O . VAL A 1 91 ? -6.113 -1.874 9.820 1.00 78.88 91 VAL A O 1
ATOM 718 N N . ALA A 1 92 ? -7.228 0.023 10.267 1.00 80.25 92 ALA A N 1
ATOM 719 C CA . ALA A 1 92 ? -6.242 0.894 9.647 1.00 80.25 92 ALA A CA 1
ATOM 720 C C . ALA A 1 92 ? -4.909 0.895 10.431 1.00 80.25 92 ALA A C 1
ATOM 722 O O . ALA A 1 92 ? -4.919 1.085 11.651 1.00 80.25 92 ALA A O 1
ATOM 723 N N . PRO A 1 93 ? -3.751 0.746 9.759 1.00 81.62 93 PRO A N 1
ATOM 724 C CA . PRO A 1 93 ? -2.449 0.840 10.405 1.00 81.62 93 PRO A CA 1
ATOM 725 C C . PRO A 1 93 ? -2.222 2.255 10.949 1.00 81.62 93 PRO A C 1
ATOM 727 O O . PRO A 1 93 ? -2.310 3.244 10.228 1.00 81.62 93 PRO A O 1
ATOM 730 N N . THR A 1 94 ? -1.885 2.364 12.233 1.00 81.75 94 THR A N 1
ATOM 731 C CA . THR A 1 94 ? -1.648 3.658 12.905 1.00 81.75 94 THR A CA 1
ATOM 732 C C . THR A 1 94 ? -0.173 4.051 12.949 1.00 81.75 94 THR A C 1
ATOM 734 O O . THR A 1 94 ? 0.175 5.156 13.365 1.00 81.75 94 THR A O 1
ATOM 737 N N . ARG A 1 95 ? 0.720 3.149 12.527 1.00 82.69 95 ARG A N 1
ATOM 738 C CA . ARG A 1 95 ? 2.173 3.328 12.570 1.00 82.69 95 ARG A CA 1
ATOM 739 C C . ARG A 1 95 ? 2.811 2.847 11.275 1.00 82.69 95 ARG A C 1
ATOM 741 O O . ARG A 1 95 ? 2.287 1.963 10.599 1.00 82.69 95 ARG A O 1
ATOM 748 N N . VAL A 1 96 ? 3.983 3.400 10.989 1.00 85.50 96 VAL A N 1
ATOM 749 C CA . VAL A 1 96 ? 4.856 2.947 9.906 1.00 85.50 96 VAL A CA 1
ATOM 750 C C . VAL A 1 96 ? 6.149 2.358 10.458 1.00 85.50 96 VAL A C 1
ATOM 752 O O . VAL A 1 96 ? 6.616 2.759 11.528 1.00 85.50 96 VAL A O 1
ATOM 755 N N . VAL A 1 97 ? 6.730 1.416 9.721 1.00 85.19 97 VAL A N 1
ATOM 756 C CA . VAL A 1 97 ? 8.099 0.934 9.923 1.00 85.19 97 VAL A CA 1
ATOM 757 C C . VAL A 1 97 ? 9.007 1.674 8.936 1.00 85.19 97 VAL A C 1
ATOM 759 O O . VAL A 1 97 ? 8.698 1.671 7.741 1.00 85.19 97 VAL A O 1
ATOM 762 N N . PRO A 1 98 ? 10.108 2.308 9.384 1.00 82.75 98 PRO A N 1
ATOM 763 C CA . PRO A 1 98 ? 11.068 2.932 8.480 1.00 82.75 98 PRO A CA 1
ATOM 764 C C . PRO A 1 98 ? 11.617 1.895 7.497 1.00 82.75 98 PRO A C 1
ATOM 766 O O . PRO A 1 98 ? 12.335 0.977 7.884 1.00 82.75 98 PRO A O 1
ATOM 769 N N . ALA A 1 99 ? 11.240 2.023 6.229 1.00 81.44 99 ALA A N 1
ATOM 770 C CA . ALA A 1 99 ? 11.670 1.136 5.161 1.00 81.44 99 ALA A CA 1
ATOM 771 C C . ALA A 1 99 ? 11.810 1.962 3.883 1.00 81.44 99 ALA A C 1
ATOM 773 O O . ALA A 1 99 ? 10.839 2.548 3.397 1.00 81.44 99 ALA A O 1
ATOM 774 N N . SER A 1 100 ? 13.033 2.044 3.360 1.00 80.81 100 SER A N 1
ATOM 775 C CA . SER A 1 100 ? 13.333 2.839 2.169 1.00 80.81 100 SER A CA 1
ATOM 776 C C . SER A 1 100 ? 12.503 2.366 0.980 1.00 80.81 100 SER A C 1
ATOM 778 O O . SER A 1 100 ? 12.389 1.169 0.737 1.00 80.81 100 SER A O 1
ATOM 780 N N . GLY A 1 101 ? 11.911 3.314 0.253 1.00 81.62 101 GLY A N 1
ATOM 781 C CA . GLY A 1 101 ? 11.082 3.057 -0.929 1.00 81.62 101 GLY A CA 1
ATOM 782 C C . GLY A 1 101 ? 9.670 2.533 -0.649 1.00 81.62 101 GLY A C 1
ATOM 783 O O . GLY A 1 101 ? 8.881 2.459 -1.587 1.00 81.62 101 GLY A O 1
ATOM 784 N N . PHE A 1 102 ? 9.310 2.246 0.607 1.00 86.56 102 PHE A N 1
ATOM 785 C CA . PHE A 1 102 ? 7.942 1.899 1.002 1.00 86.56 102 PHE A CA 1
ATOM 786 C C . PHE A 1 102 ? 7.175 3.124 1.495 1.00 86.56 102 PHE A C 1
ATOM 788 O O . PHE A 1 102 ? 7.710 3.973 2.213 1.00 86.56 102 PHE A O 1
ATOM 795 N N . ARG A 1 103 ? 5.892 3.202 1.137 1.00 90.00 103 ARG A N 1
ATOM 796 C CA . ARG A 1 103 ? 4.980 4.244 1.608 1.00 90.00 103 ARG A CA 1
ATOM 797 C C . ARG A 1 103 ? 3.618 3.661 1.965 1.00 90.00 103 ARG A C 1
ATOM 799 O O . ARG A 1 103 ? 2.943 3.083 1.116 1.00 90.00 103 ARG A O 1
ATOM 806 N N . CYS A 1 104 ? 3.230 3.858 3.219 1.00 90.38 104 CYS A N 1
ATOM 807 C CA . CYS A 1 104 ? 1.939 3.493 3.775 1.00 90.38 104 CYS A CA 1
ATOM 808 C C . CYS A 1 104 ? 0.945 4.649 3.653 1.00 90.38 104 CYS A C 1
ATOM 810 O O . CYS A 1 104 ? 1.243 5.774 4.060 1.00 90.38 104 CYS A O 1
ATOM 812 N N . PHE A 1 105 ? -0.250 4.351 3.155 1.00 90.94 105 PHE A N 1
ATOM 813 C CA . PHE A 1 105 ? -1.341 5.301 3.007 1.00 90.94 105 PHE A CA 1
ATOM 814 C C . PHE A 1 105 ? -2.603 4.742 3.638 1.00 90.94 105 PHE A C 1
ATOM 816 O O . PHE A 1 105 ? -3.064 3.659 3.290 1.00 90.94 105 PHE A O 1
ATOM 823 N N . VAL A 1 106 ? -3.184 5.510 4.547 1.00 90.12 106 VAL A N 1
ATOM 824 C CA . VAL A 1 106 ? -4.432 5.179 5.224 1.00 90.12 106 VAL A CA 1
ATOM 825 C C . VAL A 1 106 ? -5.555 6.009 4.638 1.00 90.12 106 VAL A C 1
ATO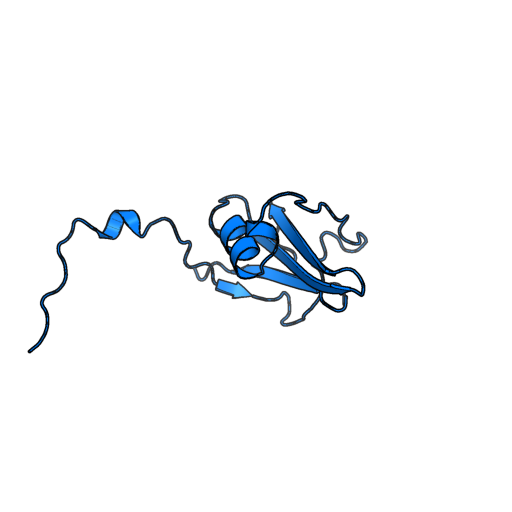M 827 O O . VAL A 1 106 ? -5.388 7.193 4.334 1.00 90.12 106 VAL A O 1
ATOM 830 N N . LYS A 1 107 ? -6.704 5.362 4.485 1.00 87.00 107 LYS A N 1
ATOM 831 C CA . LYS A 1 107 ? -7.955 5.971 4.063 1.00 87.00 107 LYS A CA 1
ATOM 832 C C . LYS A 1 107 ? -8.472 6.848 5.203 1.00 87.00 107 LYS A C 1
ATOM 834 O O . LYS A 1 107 ? -8.945 6.338 6.215 1.00 87.00 107 LYS A O 1
ATOM 839 N N . SER A 1 108 ? -8.354 8.162 5.051 1.00 76.62 108 SER A N 1
ATOM 840 C CA . SER A 1 108 ? -8.993 9.132 5.935 1.00 76.62 108 SER A CA 1
ATOM 841 C C . SER A 1 108 ? -10.415 9.365 5.448 1.00 76.62 108 SER A C 1
ATOM 843 O O . SER A 1 108 ? -10.637 9.689 4.278 1.00 76.62 108 SER A O 1
ATOM 845 N N . TRP A 1 109 ? -11.368 9.191 6.353 1.00 64.81 109 TRP A N 1
ATOM 846 C CA . TRP A 1 109 ? -12.739 9.626 6.156 1.00 64.81 109 TRP A CA 1
ATOM 847 C C . TRP A 1 109 ? -12.829 10.995 6.824 1.00 64.81 109 TRP A C 1
ATOM 849 O O . TRP A 1 109 ? -12.859 11.070 8.048 1.00 64.81 109 TRP A O 1
ATOM 859 N N . ASP A 1 110 ? -12.781 12.070 6.036 1.00 49.41 110 ASP A N 1
ATOM 860 C CA . ASP A 1 110 ? -13.227 13.379 6.520 1.00 49.41 110 ASP A CA 1
ATOM 861 C C . ASP A 1 110 ? -14.762 13.272 6.616 1.00 49.41 110 ASP A C 1
ATOM 863 O O . ASP A 1 110 ? -15.464 13.392 5.610 1.00 49.41 110 ASP A O 1
ATOM 867 N N . GLY A 1 111 ? -15.246 12.861 7.791 1.00 40.00 111 GLY A N 1
ATOM 868 C CA . GLY A 1 111 ? -16.663 12.817 8.156 1.00 40.00 111 GLY A CA 1
ATOM 869 C C . GLY A 1 111 ? -17.049 14.070 8.916 1.00 40.00 111 GLY A C 1
ATOM 870 O O . GLY A 1 111 ? -16.300 14.412 9.858 1.00 40.00 111 GLY A O 1
#

Secondary structure (DSSP, 8-state):
-PPPPPPTTSGGGGTTS---EEE-GGG--SEE-SBTTB-------TT-TTTTSHHHHHHHHHH-TTEEEEEEEEEEETTEEEEEEEEEESSPP--EE--TTEEEEEEE---

pLDDT: mean 71.72, std 16.66, range [39.59, 90.94]

Foldseek 3Di:
DDDDDDDDPPVVVVVQQDPWDKAAQVNDFAAFDPDPPDDPDAPFPPDDPLQQDPVSLVSVLRNDPQFFKKKWFWDQDPVGIDIGIDTDGDDWGNDHDHDPRMGIIGGDDPD

Radius of gyration: 16.95 Å; chains: 1; bounding box: 49×44×40 Å

Sequence (111 aa):
RVQPPPPPLLWWRVRRACPCRWITPAGKSGACKESPNSFAEAEVVLGSLRATTFEGCRSLCADDRGCVAFEFAGFERHWGLFSRCKIYRGVAPTRVVPASGFRCFVKSWDG

Organism: NCBI:txid127549